Protein AF-A0A2D0MWV9-F1 (afdb_monomer_lite)

Structure (mmCIF, N/CA/C/O backbone):
data_AF-A0A2D0MWV9-F1
#
_entry.id   AF-A0A2D0MWV9-F1
#
loop_
_atom_site.group_PDB
_atom_site.id
_atom_site.type_symbol
_atom_site.label_atom_id
_atom_site.label_alt_id
_atom_site.label_comp_id
_atom_site.label_asym_id
_atom_site.label_entity_id
_atom_site.label_seq_id
_atom_site.pdbx_PDB_ins_code
_atom_site.Cartn_x
_atom_site.Cartn_y
_atom_site.Cartn_z
_atom_site.occupancy
_atom_site.B_iso_or_equiv
_atom_site.auth_seq_id
_atom_site.auth_comp_id
_atom_site.auth_asym_id
_atom_site.auth_atom_id
_atom_site.pdbx_PDB_model_num
ATOM 1 N N . MET A 1 1 ? 5.993 -7.288 -36.241 1.00 37.06 1 MET A N 1
ATOM 2 C CA . MET A 1 1 ? 6.565 -7.095 -34.893 1.00 37.06 1 MET A CA 1
ATOM 3 C C . MET A 1 1 ? 5.502 -7.525 -33.898 1.00 37.06 1 MET A C 1
ATOM 5 O O . MET A 1 1 ? 4.335 -7.250 -34.151 1.00 37.06 1 MET A O 1
ATOM 9 N N . ASN A 1 2 ? 5.894 -8.338 -32.916 1.00 38.31 2 ASN A N 1
ATOM 10 C CA . ASN A 1 2 ? 5.017 -9.142 -32.063 1.00 38.31 2 ASN A CA 1
ATOM 11 C C . ASN A 1 2 ? 4.374 -8.292 -30.962 1.00 38.31 2 ASN A C 1
ATOM 13 O O . ASN A 1 2 ? 5.059 -7.804 -30.075 1.00 38.31 2 ASN A O 1
ATOM 17 N N . THR A 1 3 ? 3.049 -8.213 -30.954 1.00 41.91 3 THR A N 1
ATOM 18 C CA . THR A 1 3 ? 2.212 -7.547 -29.939 1.00 41.91 3 THR A CA 1
ATOM 19 C C . THR A 1 3 ? 2.228 -8.229 -28.556 1.00 41.91 3 THR A C 1
ATOM 21 O O . THR A 1 3 ? 1.373 -7.951 -27.725 1.00 41.91 3 THR A O 1
ATOM 24 N N . GLN A 1 4 ? 3.155 -9.164 -28.322 1.00 42.44 4 GLN A N 1
ATOM 25 C CA . GLN A 1 4 ? 3.297 -9.944 -27.085 1.00 42.44 4 GLN A CA 1
ATOM 26 C C . GLN A 1 4 ? 4.538 -9.557 -26.257 1.00 42.44 4 GLN A C 1
ATOM 28 O O . GLN A 1 4 ? 4.664 -10.034 -25.136 1.00 42.44 4 GLN A O 1
ATOM 33 N N . GLU A 1 5 ? 5.439 -8.713 -26.778 1.00 39.56 5 GLU A N 1
ATOM 34 C CA . GLU A 1 5 ? 6.725 -8.379 -26.132 1.00 39.56 5 GLU A CA 1
ATOM 35 C C . GLU A 1 5 ? 6.712 -7.088 -25.284 1.00 39.56 5 GLU A C 1
ATOM 37 O O . GLU A 1 5 ? 7.697 -6.816 -24.612 1.00 39.56 5 GLU A O 1
ATOM 42 N N . GLU A 1 6 ? 5.607 -6.332 -25.236 1.00 43.91 6 GLU A N 1
ATOM 43 C CA . GLU A 1 6 ? 5.471 -5.100 -24.422 1.00 43.91 6 GLU A CA 1
ATOM 44 C C . GLU A 1 6 ? 4.429 -5.231 -23.293 1.00 43.91 6 GLU A C 1
ATOM 46 O O . GLU A 1 6 ? 3.834 -4.254 -22.853 1.00 43.91 6 GLU A O 1
ATOM 51 N N . LEU A 1 7 ? 4.187 -6.447 -22.795 1.00 46.16 7 LEU A N 1
ATOM 52 C CA . LEU A 1 7 ? 3.597 -6.622 -21.464 1.00 46.16 7 LEU A CA 1
ATOM 53 C C . LEU A 1 7 ? 4.722 -6.449 -20.441 1.00 46.16 7 LEU A C 1
ATOM 55 O O . LEU A 1 7 ? 5.217 -7.429 -19.885 1.00 46.16 7 LEU A O 1
ATOM 59 N N . TYR A 1 8 ? 5.170 -5.210 -20.248 1.00 56.94 8 TYR A N 1
ATOM 60 C CA . TYR A 1 8 ? 5.932 -4.871 -19.056 1.00 56.94 8 TYR A CA 1
ATOM 61 C C . TYR A 1 8 ? 5.038 -5.204 -17.844 1.00 56.94 8 TYR A C 1
ATOM 63 O O . TYR A 1 8 ? 3.831 -4.942 -17.815 1.00 56.94 8 TYR A O 1
ATOM 71 N N . ASP A 1 9 ? 5.585 -5.995 -16.922 1.00 71.00 9 ASP A N 1
ATOM 72 C CA . ASP A 1 9 ? 4.827 -6.586 -15.823 1.00 71.00 9 ASP A CA 1
ATOM 73 C C . ASP A 1 9 ? 4.611 -5.504 -14.760 1.00 71.00 9 ASP A C 1
ATOM 75 O O . ASP A 1 9 ? 5.439 -5.331 -13.883 1.00 71.00 9 ASP A O 1
ATOM 79 N N . ILE A 1 10 ? 3.508 -4.749 -14.822 1.00 81.00 10 ILE A N 1
ATOM 80 C CA . ILE A 1 10 ? 3.141 -3.742 -13.798 1.00 81.00 10 ILE A CA 1
ATOM 81 C C . ILE A 1 10 ? 2.758 -4.351 -12.442 1.00 81.00 10 ILE A C 1
ATOM 83 O O . ILE A 1 10 ? 2.032 -3.742 -11.654 1.00 81.00 10 ILE A O 1
ATOM 87 N N . LYS A 1 11 ? 3.165 -5.585 -12.173 1.00 86.69 11 LYS A N 1
ATOM 88 C CA . LYS A 1 11 ? 2.746 -6.350 -11.007 1.00 86.69 11 LYS A CA 1
ATOM 89 C C . LYS A 1 11 ? 3.205 -5.695 -9.713 1.00 86.69 11 LYS A C 1
ATOM 91 O O . LYS A 1 11 ? 2.437 -5.651 -8.759 1.00 86.69 11 LYS A O 1
ATOM 96 N N . GLU A 1 12 ? 4.411 -5.149 -9.683 1.00 87.12 12 GLU A N 1
ATOM 97 C CA . GLU A 1 12 ? 4.963 -4.411 -8.553 1.00 87.12 12 GLU A CA 1
ATOM 98 C C . GLU A 1 12 ? 4.106 -3.173 -8.259 1.00 87.12 12 GLU A C 1
ATOM 100 O O . GLU A 1 12 ? 3.705 -2.928 -7.117 1.00 87.12 12 GLU A O 1
ATOM 105 N N . THR A 1 13 ? 3.736 -2.442 -9.311 1.00 88.94 13 THR A N 1
ATOM 106 C CA . THR A 1 13 ? 2.805 -1.312 -9.235 1.00 88.94 13 THR A CA 1
ATOM 107 C C . THR A 1 13 ? 1.426 -1.754 -8.718 1.00 88.94 13 THR A C 1
ATOM 109 O O . THR A 1 13 ? 0.886 -1.139 -7.795 1.00 88.94 13 THR A O 1
ATOM 112 N N . GLU A 1 14 ? 0.863 -2.846 -9.244 1.00 90.56 14 GLU A N 1
ATOM 113 C CA . GLU A 1 14 ? -0.401 -3.428 -8.770 1.00 90.56 14 GLU A CA 1
ATOM 114 C C . GLU A 1 14 ? -0.316 -3.855 -7.289 1.00 90.56 14 GLU A C 1
ATOM 116 O O . GLU A 1 14 ? -1.242 -3.608 -6.517 1.00 90.56 14 GLU A O 1
ATOM 121 N N . ASP A 1 15 ? 0.798 -4.443 -6.848 1.00 92.44 15 ASP A N 1
ATOM 122 C CA . ASP A 1 15 ? 0.989 -4.886 -5.465 1.00 92.44 15 ASP A CA 1
ATOM 123 C C . ASP A 1 15 ? 1.031 -3.703 -4.481 1.00 92.44 15 ASP A C 1
ATOM 125 O O . ASP A 1 15 ? 0.483 -3.799 -3.374 1.00 92.44 15 ASP A O 1
ATOM 129 N N . VAL A 1 16 ? 1.607 -2.562 -4.876 1.00 92.75 16 VAL A N 1
ATOM 130 C CA . VAL A 1 16 ? 1.584 -1.338 -4.056 1.00 92.75 16 VAL A CA 1
ATOM 131 C C . VAL A 1 16 ? 0.196 -0.688 -4.046 1.00 92.75 16 VAL A C 1
ATOM 133 O O . VAL A 1 16 ? -0.252 -0.235 -2.987 1.00 92.75 16 VAL A O 1
ATOM 136 N N . PHE A 1 17 ? -0.534 -0.686 -5.166 1.00 92.62 17 PHE A N 1
ATOM 137 C CA . PHE A 1 17 ? -1.937 -0.247 -5.175 1.00 92.62 17 PHE A CA 1
ATOM 138 C C . PHE A 1 17 ? -2.819 -1.141 -4.295 1.00 92.62 17 PHE A C 1
ATOM 140 O O . PHE A 1 17 ? -3.594 -0.634 -3.480 1.00 92.62 17 PHE A O 1
ATOM 147 N N . ASP A 1 18 ? -2.662 -2.462 -4.385 1.00 94.38 18 ASP A N 1
ATOM 148 C CA . ASP A 1 18 ? -3.339 -3.431 -3.520 1.00 94.38 18 ASP A CA 1
ATOM 149 C C . ASP A 1 18 ? -3.034 -3.160 -2.035 1.00 94.38 18 ASP A C 1
ATOM 151 O O . ASP A 1 18 ? -3.929 -3.238 -1.181 1.00 94.38 18 ASP A O 1
ATOM 155 N N . LEU A 1 19 ? -1.784 -2.811 -1.707 1.00 95.75 19 LEU A N 1
ATOM 156 C CA . LEU A 1 19 ? -1.398 -2.433 -0.350 1.00 95.75 19 LEU A CA 1
ATOM 157 C C . LEU A 1 19 ? -2.127 -1.163 0.097 1.00 95.75 19 LEU A C 1
ATOM 159 O O . LEU A 1 19 ? -2.759 -1.168 1.154 1.00 95.75 19 LEU A O 1
ATOM 163 N N . ALA A 1 20 ? -2.101 -0.102 -0.710 1.00 95.44 20 ALA A N 1
ATOM 164 C CA . ALA A 1 20 ? -2.760 1.161 -0.387 1.00 95.44 20 ALA A CA 1
ATOM 165 C C . ALA A 1 20 ? -4.269 0.972 -0.151 1.00 95.44 20 ALA A C 1
ATOM 167 O O . ALA A 1 20 ? -4.821 1.467 0.839 1.00 95.44 20 ALA A O 1
ATOM 168 N N . VAL A 1 21 ? -4.933 0.214 -1.029 1.00 96.12 21 VAL A N 1
ATOM 169 C CA . VAL A 1 21 ? -6.368 -0.079 -0.927 1.00 96.12 21 VAL A CA 1
ATOM 170 C C . VAL A 1 21 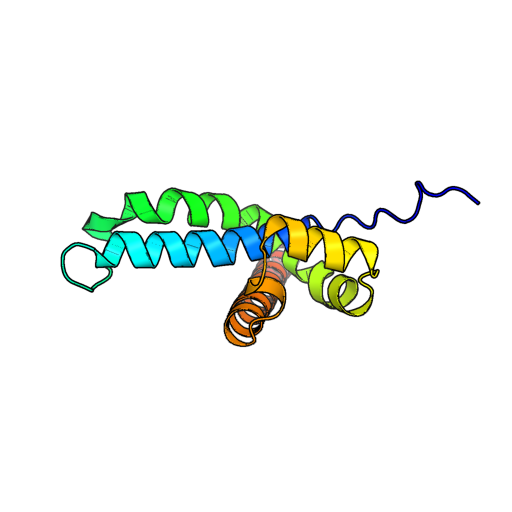? -6.671 -0.887 0.331 1.00 96.12 21 VAL A C 1
ATOM 172 O O . VAL A 1 21 ? -7.553 -0.507 1.101 1.00 96.12 21 VAL A O 1
ATOM 175 N N . SER A 1 22 ? -5.904 -1.947 0.596 1.00 96.25 22 SER A N 1
ATOM 176 C CA . SER A 1 22 ? -6.120 -2.794 1.775 1.00 96.25 22 SER A CA 1
ATOM 177 C C . SER A 1 22 ? -5.881 -2.056 3.098 1.00 96.25 22 SER A C 1
ATOM 179 O O . SER A 1 22 ? -6.615 -2.280 4.059 1.00 96.25 22 SER A O 1
ATOM 181 N N . ILE A 1 23 ? -4.921 -1.123 3.156 1.00 96.25 23 ILE A N 1
ATOM 182 C CA . ILE A 1 23 ? -4.716 -0.254 4.325 1.00 96.25 23 ILE A CA 1
ATOM 183 C C . ILE A 1 23 ? -5.927 0.663 4.526 1.00 96.25 23 ILE A C 1
ATOM 185 O O . ILE A 1 23 ? -6.415 0.799 5.650 1.00 96.25 23 ILE A O 1
ATOM 189 N N . LYS A 1 24 ? -6.446 1.280 3.455 1.00 95.69 24 LYS A N 1
ATOM 190 C CA . LYS A 1 24 ? -7.646 2.125 3.545 1.00 95.69 24 LYS A CA 1
ATOM 191 C C . LYS A 1 24 ? -8.845 1.323 4.042 1.00 95.69 24 LYS A C 1
ATOM 193 O O . LYS A 1 24 ? -9.572 1.811 4.904 1.00 95.69 24 LYS A O 1
ATOM 198 N N . 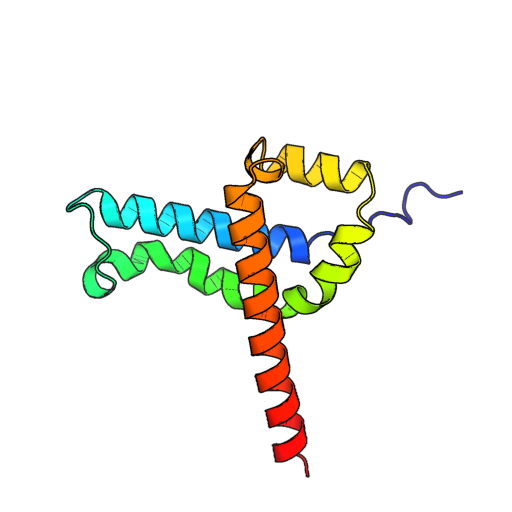GLU A 1 25 ? -9.071 0.128 3.500 1.00 95.62 25 GLU A N 1
ATOM 199 C CA . GLU A 1 25 ? -10.155 -0.765 3.929 1.00 95.62 25 GLU A CA 1
ATOM 200 C C . GLU A 1 25 ? -10.022 -1.121 5.410 1.00 95.62 25 GLU A C 1
ATOM 202 O O . GLU A 1 25 ? -10.977 -0.941 6.162 1.00 95.62 25 GLU A O 1
ATOM 207 N N . ALA A 1 26 ? -8.824 -1.518 5.849 1.00 95.19 26 ALA A N 1
ATOM 208 C CA . ALA A 1 26 ? -8.552 -1.839 7.245 1.00 95.19 26 ALA A CA 1
ATOM 209 C C . ALA A 1 26 ? -8.847 -0.655 8.177 1.00 95.19 26 ALA A C 1
ATOM 211 O O . ALA A 1 26 ? -9.496 -0.826 9.207 1.00 95.19 26 ALA A O 1
ATOM 212 N N . ILE A 1 27 ? -8.425 0.559 7.806 1.00 94.75 27 ILE A N 1
ATOM 213 C CA . ILE A 1 27 ? -8.693 1.776 8.586 1.00 94.75 27 ILE A CA 1
ATOM 214 C C . ILE A 1 27 ? -10.188 2.098 8.630 1.00 94.75 27 ILE A C 1
ATOM 216 O O . ILE A 1 27 ? -10.667 2.539 9.671 1.00 94.75 27 ILE A O 1
ATOM 220 N N . VAL A 1 28 ? -10.922 1.916 7.528 1.00 95.31 28 VAL A N 1
ATOM 221 C CA . VAL A 1 28 ? -12.375 2.144 7.506 1.00 95.31 28 VAL A CA 1
ATOM 22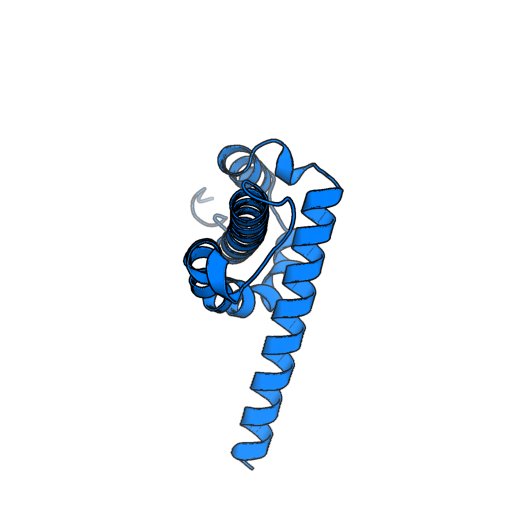2 C C . VAL A 1 28 ? -13.076 1.172 8.444 1.00 95.31 28 VAL A C 1
ATOM 224 O O . VAL A 1 28 ? -13.777 1.643 9.330 1.00 95.31 28 VAL A O 1
ATOM 227 N N . LEU A 1 29 ? -12.813 -0.131 8.306 1.00 94.06 29 LEU A N 1
ATOM 228 C CA . LEU A 1 29 ? -13.414 -1.177 9.141 1.00 94.06 29 LEU A CA 1
ATOM 229 C C . LEU A 1 29 ? -13.118 -0.961 10.627 1.00 94.06 29 LEU A C 1
ATOM 231 O O . LEU A 1 29 ? -14.003 -1.053 11.466 1.00 94.06 29 LEU A O 1
ATOM 235 N N . SER A 1 30 ? -11.877 -0.600 10.954 1.00 92.50 30 SER A N 1
ATOM 236 C CA . SER A 1 30 ? -11.463 -0.351 12.342 1.00 92.50 30 SER A CA 1
ATOM 237 C C . SER A 1 30 ? -12.191 0.843 12.968 1.00 92.50 30 SER A C 1
ATOM 239 O O . SER A 1 30 ? -12.422 0.874 14.168 1.00 92.50 30 SER A O 1
ATOM 241 N N . LYS A 1 31 ? -12.588 1.824 12.150 1.00 93.62 31 LYS A N 1
ATOM 242 C CA . LYS A 1 31 ? -13.272 3.037 12.608 1.00 93.62 31 LYS A CA 1
ATOM 243 C C . LYS A 1 31 ? -14.793 2.904 12.685 1.00 93.62 31 LYS A C 1
ATOM 245 O O . LYS A 1 31 ? -15.424 3.874 13.103 1.00 93.62 31 LYS A O 1
ATOM 250 N N . GLU A 1 32 ? -15.383 1.778 12.279 1.00 91.06 32 GLU A N 1
ATOM 251 C CA . GLU A 1 32 ? -16.846 1.620 12.227 1.00 91.06 32 GLU A CA 1
ATOM 252 C C . GLU A 1 32 ? -17.504 1.739 13.610 1.00 91.06 32 GLU A C 1
ATOM 254 O O . GLU A 1 32 ? -18.577 2.333 13.717 1.00 91.06 32 GLU A O 1
ATOM 259 N N . ASP A 1 33 ? -16.838 1.261 14.666 1.00 82.44 33 ASP A N 1
ATOM 260 C CA . ASP A 1 33 ? -17.421 1.199 16.010 1.00 82.44 33 ASP A CA 1
ATOM 261 C C . ASP A 1 33 ? -17.274 2.508 16.807 1.00 82.44 33 ASP A C 1
ATOM 263 O O . ASP A 1 33 ? -18.254 3.041 17.333 1.00 82.44 33 ASP A O 1
ATOM 267 N N . ASP A 1 34 ? -16.050 3.036 16.937 1.00 85.06 34 ASP A N 1
ATOM 268 C CA . ASP A 1 34 ? -15.744 4.179 17.816 1.00 85.06 34 ASP A CA 1
ATOM 269 C C . ASP A 1 34 ? -14.992 5.333 17.122 1.00 85.06 34 ASP A C 1
ATOM 271 O O . ASP A 1 34 ? -14.575 6.304 17.769 1.00 85.06 34 ASP A O 1
ATOM 275 N N . GLY A 1 35 ? -14.828 5.250 15.797 1.00 90.94 35 GLY A N 1
ATOM 276 C CA . GLY A 1 35 ? -14.125 6.240 14.982 1.00 90.94 35 GLY A CA 1
ATOM 277 C C . GLY A 1 35 ? -12.600 6.245 15.142 1.00 90.94 35 GLY A C 1
ATOM 278 O O . GLY A 1 35 ? -11.934 7.117 14.565 1.00 90.94 35 GLY A O 1
ATOM 279 N N . LYS A 1 36 ? -12.020 5.311 15.904 1.00 90.88 36 LYS A N 1
ATOM 280 C CA . LYS A 1 36 ? -10.575 5.204 16.146 1.00 90.88 36 LYS A CA 1
ATOM 281 C C . LYS A 1 36 ? -10.024 3.909 15.559 1.00 90.88 36 LYS A C 1
ATOM 283 O O . LYS A 1 36 ? -10.743 3.108 14.996 1.00 90.88 36 LYS A O 1
ATOM 288 N N . VAL A 1 37 ? -8.703 3.773 15.601 1.00 90.75 37 VAL A N 1
ATOM 289 C CA . VAL A 1 37 ? -8.022 2.517 15.279 1.00 90.75 37 VAL A CA 1
ATOM 290 C C . VAL A 1 37 ? -7.386 2.028 16.572 1.00 90.75 37 VAL A C 1
ATOM 292 O O . VAL A 1 37 ? -6.523 2.714 17.126 1.00 90.75 37 VAL A O 1
ATOM 295 N N . ASP A 1 38 ? -7.809 0.866 17.052 1.00 91.62 38 ASP A N 1
ATOM 296 C CA . ASP A 1 38 ? -7.238 0.156 18.192 1.00 91.62 38 ASP A CA 1
ATOM 297 C C . ASP A 1 38 ? -6.707 -1.196 17.716 1.00 91.62 38 ASP A C 1
ATOM 299 O O . ASP A 1 38 ? -7.418 -2.197 17.672 1.00 91.62 38 ASP A O 1
ATOM 303 N N . LEU A 1 39 ? -5.407 -1.255 17.412 1.00 88.00 39 LEU A N 1
ATOM 304 C CA . LEU A 1 39 ? -4.765 -2.472 16.906 1.00 88.00 39 LEU A CA 1
ATOM 305 C C . LEU A 1 39 ? -4.910 -3.687 17.836 1.00 88.00 39 LEU A C 1
ATOM 307 O O . LEU A 1 39 ? -4.718 -4.805 17.372 1.00 88.00 39 LEU A O 1
ATOM 311 N N . LYS A 1 40 ? -5.242 -3.521 19.125 1.00 89.06 40 LYS A N 1
ATOM 312 C CA . LYS A 1 40 ? -5.507 -4.675 20.001 1.00 89.06 40 LYS A CA 1
ATOM 313 C C . LYS A 1 40 ? -6.833 -5.359 19.681 1.00 89.06 40 LYS A C 1
ATOM 315 O O . LYS A 1 40 ? -6.958 -6.555 19.923 1.00 89.06 40 LYS A O 1
ATOM 320 N N . LYS A 1 41 ? -7.810 -4.607 19.179 1.00 89.69 41 LYS A N 1
ATOM 321 C CA . LYS A 1 41 ? -9.144 -5.098 18.814 1.00 89.69 41 LYS A CA 1
ATOM 322 C C . LYS A 1 41 ? -9.248 -5.342 17.313 1.00 89.69 41 LYS A C 1
ATOM 324 O O . LYS A 1 41 ? -9.755 -6.374 16.889 1.00 89.69 41 LYS A O 1
ATOM 329 N N . ASP A 1 42 ? -8.666 -4.440 16.534 1.00 90.88 42 ASP A N 1
ATOM 330 C CA . ASP A 1 42 ? -8.857 -4.357 15.090 1.00 90.88 42 ASP A CA 1
ATOM 331 C C . ASP A 1 42 ? -7.796 -5.120 14.299 1.00 90.88 42 ASP A C 1
ATOM 333 O O . ASP A 1 42 ? -7.778 -5.061 13.072 1.00 90.88 42 ASP A O 1
ATOM 337 N N . PHE A 1 43 ? -6.892 -5.840 14.973 1.00 90.81 43 PHE A N 1
ATOM 338 C CA . PHE A 1 43 ? -5.784 -6.556 14.333 1.00 90.81 43 PHE A CA 1
ATOM 339 C C . PHE A 1 43 ? -6.231 -7.400 13.130 1.00 90.81 43 PHE A C 1
ATOM 341 O O . PHE A 1 43 ? -5.545 -7.445 12.110 1.00 90.81 43 PHE A O 1
ATOM 348 N N . VAL A 1 44 ? -7.406 -8.031 13.228 1.00 93.25 44 VAL A N 1
ATOM 349 C CA . VAL A 1 44 ? -7.979 -8.867 12.162 1.00 93.25 44 VAL A CA 1
ATOM 350 C C . VAL A 1 44 ? -8.192 -8.073 10.867 1.00 93.25 44 VAL A C 1
ATOM 352 O O . VAL A 1 44 ? -7.910 -8.593 9.788 1.00 93.25 44 VAL A O 1
ATOM 355 N N . ASN A 1 45 ? -8.583 -6.800 10.958 1.00 94.19 45 ASN A N 1
ATOM 356 C CA . ASN A 1 45 ? -8.781 -5.924 9.799 1.00 94.19 45 ASN A CA 1
ATOM 357 C C . ASN A 1 45 ? -7.462 -5.641 9.063 1.00 94.19 45 ASN A C 1
ATOM 359 O O . ASN A 1 45 ? -7.458 -5.407 7.857 1.00 94.19 45 ASN A O 1
ATOM 363 N N . PHE A 1 46 ? -6.329 -5.713 9.769 1.00 94.69 46 PHE A N 1
ATOM 364 C CA . PHE A 1 46 ? -4.995 -5.484 9.213 1.00 94.69 46 PHE A CA 1
ATOM 365 C C . PHE A 1 46 ? -4.309 -6.759 8.704 1.00 94.69 46 PHE A C 1
ATOM 367 O O . PHE A 1 46 ? -3.196 -6.682 8.186 1.00 94.69 46 PHE A O 1
ATOM 374 N N . PHE A 1 47 ? -4.951 -7.929 8.771 1.00 94.50 47 PHE A N 1
ATOM 375 C CA . PHE A 1 47 ? -4.330 -9.167 8.297 1.00 94.50 47 PHE A CA 1
ATOM 376 C C . PHE A 1 47 ? -3.977 -9.101 6.802 1.00 94.50 47 PHE A C 1
ATOM 378 O O . PHE A 1 47 ? -2.851 -9.405 6.412 1.00 94.50 47 PHE A O 1
ATOM 385 N N . ARG A 1 48 ? -4.907 -8.625 5.964 1.00 93.19 48 ARG A N 1
ATOM 386 C CA . ARG A 1 48 ? -4.685 -8.471 4.519 1.00 93.19 48 ARG A CA 1
ATOM 387 C C . ARG A 1 48 ? -3.495 -7.551 4.200 1.00 93.19 48 ARG A C 1
ATOM 389 O O . ARG A 1 48 ? -2.577 -8.045 3.545 1.00 93.19 48 ARG A O 1
ATOM 396 N N . PRO A 1 49 ? -3.432 -6.283 4.656 1.00 94.44 49 PRO A N 1
ATOM 397 C CA . PRO A 1 49 ? -2.283 -5.431 4.353 1.00 94.44 49 PRO A CA 1
ATOM 398 C C . PRO A 1 49 ? -0.966 -6.034 4.854 1.00 94.44 49 PRO A C 1
ATOM 400 O O . PRO A 1 49 ? 0.015 -6.016 4.116 1.00 94.44 49 PRO A O 1
ATOM 403 N N . LEU A 1 50 ? -0.944 -6.673 6.031 1.00 93.62 50 LEU A N 1
ATOM 404 C CA . LEU A 1 50 ? 0.262 -7.340 6.542 1.00 93.62 50 LEU A CA 1
ATOM 405 C C . LEU A 1 50 ? 0.786 -8.439 5.606 1.00 93.62 50 LEU A C 1
ATOM 407 O O . LEU A 1 50 ? 1.996 -8.575 5.444 1.00 93.62 50 LEU A O 1
ATOM 411 N N . THR A 1 51 ? -0.102 -9.195 4.957 1.00 93.69 51 THR A N 1
ATOM 412 C CA . THR A 1 51 ? 0.303 -10.229 3.984 1.00 93.69 51 THR A CA 1
ATOM 413 C C . THR A 1 51 ? 0.773 -9.666 2.642 1.00 93.69 51 THR A C 1
ATOM 415 O O . THR A 1 51 ? 1.489 -10.348 1.914 1.00 93.69 51 THR A O 1
ATOM 418 N N . ILE A 1 52 ? 0.393 -8.430 2.310 1.00 93.75 52 ILE A N 1
ATOM 419 C CA . ILE A 1 52 ? 0.731 -7.780 1.038 1.00 93.75 52 ILE A CA 1
ATOM 420 C C . ILE A 1 52 ? 2.062 -7.026 1.131 1.00 93.75 52 ILE A C 1
ATOM 422 O O . ILE A 1 52 ? 2.770 -6.937 0.132 1.00 93.75 52 ILE A O 1
ATOM 426 N N . ILE A 1 53 ? 2.430 -6.525 2.316 1.00 92.88 53 ILE A N 1
ATOM 427 C CA . ILE A 1 53 ? 3.669 -5.756 2.530 1.00 92.88 53 ILE A CA 1
ATOM 428 C C . ILE A 1 53 ? 4.911 -6.421 1.910 1.00 92.88 53 ILE A C 1
ATOM 430 O O . ILE A 1 53 ? 5.616 -5.720 1.188 1.00 92.88 53 ILE A O 1
ATOM 434 N N . PRO A 1 54 ? 5.194 -7.727 2.116 1.00 90.31 54 PRO A N 1
ATOM 435 C CA . PRO A 1 54 ? 6.427 -8.325 1.605 1.00 90.31 54 PRO A CA 1
ATOM 436 C C . PRO A 1 54 ? 6.571 -8.205 0.084 1.00 90.31 54 PRO A C 1
ATOM 438 O O . PRO A 1 54 ? 7.598 -7.732 -0.390 1.00 90.31 54 PRO A O 1
ATOM 441 N N . ARG A 1 55 ? 5.520 -8.558 -0.670 1.00 88.88 55 ARG A N 1
ATOM 442 C CA . ARG A 1 55 ? 5.522 -8.480 -2.142 1.00 88.88 55 ARG A CA 1
ATOM 443 C C . ARG A 1 55 ? 5.564 -7.035 -2.647 1.00 88.88 55 ARG A C 1
ATOM 445 O O . ARG A 1 55 ? 6.324 -6.728 -3.557 1.00 88.88 55 ARG A O 1
ATOM 452 N N . ALA A 1 56 ? 4.822 -6.133 -2.000 1.00 89.69 56 ALA A N 1
ATOM 453 C CA . ALA A 1 56 ? 4.791 -4.723 -2.376 1.00 89.69 56 ALA A CA 1
ATOM 454 C C . ALA A 1 56 ? 6.157 -4.046 -2.168 1.00 89.69 56 ALA A C 1
ATOM 456 O O . ALA A 1 56 ? 6.574 -3.234 -2.987 1.00 89.69 56 ALA A O 1
ATOM 457 N N . PHE A 1 57 ? 6.869 -4.379 -1.087 1.00 89.62 57 PHE A N 1
ATOM 458 C CA . PHE A 1 57 ? 8.162 -3.764 -0.775 1.00 89.62 57 PHE A CA 1
ATOM 459 C C . PHE A 1 57 ? 9.327 -4.394 -1.541 1.00 89.62 57 PHE A C 1
ATOM 461 O O . PHE A 1 57 ? 10.266 -3.683 -1.881 1.00 89.62 57 PHE A O 1
ATOM 468 N N . GLU A 1 58 ? 9.266 -5.687 -1.868 1.00 84.75 58 GLU A N 1
ATOM 469 C CA . GLU A 1 58 ? 10.256 -6.332 -2.744 1.00 84.75 58 GLU A CA 1
ATOM 470 C C . GLU A 1 58 ? 10.277 -5.694 -4.145 1.00 84.75 58 GLU A C 1
ATOM 472 O O . GLU A 1 58 ? 11.347 -5.470 -4.715 1.00 84.75 58 GLU A O 1
ATOM 477 N N . GLY A 1 59 ? 9.097 -5.344 -4.663 1.00 80.38 59 GLY A N 1
ATOM 478 C CA . GLY A 1 59 ? 8.926 -4.685 -5.956 1.00 80.38 59 GLY A CA 1
ATOM 479 C C . GLY A 1 59 ? 9.159 -3.174 -5.964 1.00 80.38 59 GLY A C 1
ATOM 480 O O . GLY A 1 59 ? 9.480 -2.606 -7.007 1.00 80.38 59 GLY A O 1
ATOM 481 N N . ALA A 1 60 ? 9.036 -2.513 -4.808 1.00 84.62 60 ALA A N 1
ATOM 482 C CA . ALA A 1 60 ? 8.956 -1.053 -4.708 1.00 84.62 60 ALA A CA 1
ATOM 483 C C . ALA A 1 60 ? 10.113 -0.307 -5.391 1.00 84.62 60 ALA A C 1
ATOM 485 O O . ALA A 1 60 ? 9.889 0.706 -6.044 1.00 84.62 60 ALA A O 1
ATOM 486 N N . ARG A 1 61 ? 11.338 -0.830 -5.308 1.00 80.56 61 ARG A N 1
ATOM 487 C CA . ARG A 1 61 ? 12.535 -0.215 -5.908 1.00 80.56 61 ARG A CA 1
ATOM 488 C C . ARG A 1 61 ? 12.520 -0.130 -7.442 1.00 80.56 61 ARG A C 1
ATOM 490 O O . ARG A 1 61 ? 13.261 0.661 -8.025 1.00 80.56 61 ARG A O 1
ATOM 497 N N . ASN A 1 62 ? 11.723 -0.966 -8.110 1.00 80.06 62 ASN A N 1
ATOM 498 C CA . ASN A 1 62 ? 11.631 -0.989 -9.573 1.00 80.06 62 ASN A CA 1
ATOM 499 C C . ASN A 1 62 ? 10.577 0.007 -10.087 1.00 80.06 62 ASN A C 1
ATOM 501 O O . ASN A 1 62 ? 10.728 0.574 -11.171 1.00 80.06 62 ASN A O 1
ATOM 505 N N . ILE A 1 63 ? 9.582 0.317 -9.252 1.00 81.31 63 ILE A N 1
ATOM 506 C CA . ILE A 1 63 ? 8.414 1.131 -9.601 1.00 81.31 63 ILE A CA 1
ATOM 507 C C . ILE A 1 63 ? 8.765 2.556 -10.053 1.00 81.31 63 ILE A C 1
ATOM 509 O O . ILE A 1 63 ? 8.174 2.999 -11.028 1.00 81.31 63 ILE A O 1
ATOM 513 N N . PRO A 1 64 ? 9.701 3.316 -9.446 1.00 73.56 64 PRO A N 1
ATOM 514 C CA . PRO A 1 64 ? 10.013 4.664 -9.931 1.00 73.56 64 PRO A CA 1
ATOM 515 C C . PRO A 1 64 ? 10.477 4.706 -11.392 1.00 73.56 64 PRO A C 1
ATOM 517 O O . PRO A 1 64 ? 10.248 5.706 -12.066 1.00 73.56 64 PRO A O 1
ATOM 520 N N . LYS A 1 65 ? 11.123 3.633 -11.870 1.00 69.00 65 LYS A N 1
ATOM 521 C CA . LYS A 1 65 ? 11.523 3.487 -13.275 1.00 69.00 65 LYS A CA 1
ATOM 522 C C . LYS A 1 65 ? 10.355 3.011 -14.135 1.00 69.00 65 LYS A C 1
ATOM 524 O O . LYS A 1 65 ? 10.150 3.546 -15.212 1.00 69.00 65 LYS A O 1
ATOM 529 N N . GLU A 1 66 ? 9.566 2.057 -13.644 1.00 67.81 66 GLU A N 1
ATOM 530 C CA . GLU A 1 66 ? 8.366 1.577 -14.345 1.00 67.81 66 GLU A CA 1
ATOM 531 C C . GLU A 1 66 ? 7.334 2.694 -14.535 1.00 67.81 66 GLU A C 1
ATOM 533 O O . GLU A 1 66 ? 6.763 2.827 -15.606 1.00 67.81 66 GLU A O 1
ATOM 538 N N . TRP A 1 67 ? 7.129 3.541 -13.524 1.00 70.94 67 TRP A N 1
ATOM 539 C CA . TRP A 1 67 ? 6.085 4.564 -13.504 1.00 70.94 67 TRP A CA 1
ATOM 540 C C . TRP A 1 67 ? 6.287 5.660 -14.558 1.00 70.94 67 TRP A C 1
ATOM 542 O O . TRP A 1 67 ? 5.309 6.174 -15.099 1.00 70.94 67 TRP A O 1
ATOM 552 N N . SER A 1 68 ? 7.537 6.034 -14.860 1.00 69.38 68 SER A N 1
ATOM 553 C CA . SER A 1 68 ? 7.835 6.982 -15.946 1.00 69.38 68 SER A CA 1
ATOM 554 C C . SER A 1 68 ? 7.696 6.364 -17.333 1.00 69.38 68 SER A C 1
ATOM 556 O O . SER A 1 68 ? 7.506 7.099 -18.302 1.00 69.38 68 SER A O 1
ATOM 558 N N . ASP A 1 69 ? 7.787 5.037 -17.405 1.00 74.12 69 ASP A N 1
ATOM 559 C CA . ASP A 1 69 ? 7.878 4.271 -18.643 1.00 74.12 69 ASP A CA 1
ATOM 560 C C . ASP A 1 69 ? 6.576 3.508 -18.947 1.00 74.12 69 ASP A C 1
ATOM 562 O O . ASP A 1 69 ? 6.520 2.768 -19.929 1.00 74.12 69 ASP A O 1
ATOM 566 N N . LEU A 1 70 ? 5.516 3.711 -18.147 1.00 76.12 70 LEU A N 1
ATOM 567 C CA . LEU A 1 70 ? 4.220 3.070 -18.360 1.00 76.12 70 LEU A CA 1
ATOM 568 C C . LEU A 1 70 ? 3.658 3.422 -19.740 1.00 76.12 70 LEU A C 1
ATOM 570 O O . LEU A 1 70 ? 3.405 4.585 -20.071 1.00 76.12 70 LEU A O 1
ATOM 574 N N . SER A 1 71 ? 3.381 2.387 -20.519 1.00 79.56 71 SER A N 1
ATOM 575 C CA . SER A 1 71 ? 2.628 2.474 -21.760 1.00 79.56 71 SER A CA 1
ATOM 576 C C . SER A 1 71 ? 1.168 2.863 -21.502 1.00 79.56 71 SER A C 1
ATOM 578 O O . SER A 1 71 ? 0.596 2.633 -20.432 1.00 79.56 71 SER A O 1
ATOM 580 N N . GLU A 1 72 ? 0.501 3.401 -22.527 1.00 81.44 72 GLU A N 1
ATOM 581 C CA . GLU A 1 72 ? -0.934 3.710 -22.451 1.00 81.44 72 GLU A CA 1
ATOM 582 C C . GLU A 1 72 ? -1.779 2.475 -22.090 1.00 81.44 72 GLU A C 1
ATOM 584 O O . GLU A 1 72 ? -2.771 2.593 -21.370 1.00 81.44 72 GLU A O 1
ATOM 589 N N . ALA A 1 73 ? -1.376 1.283 -22.546 1.00 82.75 73 ALA A N 1
ATOM 590 C CA . ALA A 1 73 ? -2.061 0.028 -22.247 1.00 82.75 73 ALA A CA 1
ATOM 591 C C . ALA A 1 73 ? -1.976 -0.347 -20.757 1.00 82.75 73 ALA A C 1
ATOM 593 O O . ALA A 1 73 ? -2.948 -0.838 -20.181 1.00 82.75 73 ALA A O 1
ATOM 594 N N . GLU A 1 74 ? -0.840 -0.087 -20.115 1.00 81.06 74 GLU A N 1
ATOM 595 C CA . GLU A 1 74 ? -0.637 -0.343 -18.689 1.00 81.06 74 GLU A CA 1
ATOM 596 C C . GLU A 1 74 ? -1.414 0.641 -17.817 1.00 81.06 74 GLU A C 1
ATOM 598 O O . GLU A 1 74 ? -2.061 0.238 -16.848 1.00 81.06 74 GLU A O 1
ATOM 603 N N . ILE A 1 75 ? -1.441 1.917 -18.207 1.00 83.56 75 ILE A N 1
ATOM 604 C CA . ILE A 1 75 ? -2.269 2.933 -17.547 1.00 83.56 75 ILE A CA 1
ATOM 605 C C . ILE A 1 75 ? -3.752 2.553 -17.647 1.00 83.56 75 ILE A C 1
ATOM 607 O O . ILE A 1 75 ? -4.484 2.642 -16.659 1.00 83.56 75 ILE A O 1
ATOM 611 N N . LEU A 1 76 ? -4.204 2.089 -18.818 1.00 85.88 76 LEU A N 1
ATOM 612 C CA . LEU A 1 76 ? -5.567 1.583 -19.000 1.00 85.88 76 LEU A CA 1
ATOM 613 C C . LEU A 1 76 ? -5.848 0.374 -18.103 1.00 85.88 76 LEU A C 1
ATOM 615 O O . LEU A 1 76 ? -6.886 0.344 -17.453 1.00 85.88 76 LEU A O 1
ATOM 619 N N . ARG A 1 77 ? -4.916 -0.575 -17.985 1.00 86.50 77 ARG A N 1
ATOM 620 C CA . ARG A 1 77 ? -5.069 -1.738 -17.098 1.00 86.50 77 ARG A CA 1
ATOM 621 C C . ARG A 1 77 ? -5.177 -1.341 -15.622 1.00 86.50 77 ARG A C 1
ATOM 623 O O . ARG A 1 77 ? -6.005 -1.900 -14.901 1.00 86.50 77 ARG A O 1
ATOM 630 N N . LEU A 1 78 ? -4.382 -0.370 -15.169 1.00 88.31 78 LEU A N 1
ATOM 631 C CA . LEU A 1 78 ? -4.504 0.176 -13.815 1.00 88.31 78 LEU A CA 1
ATOM 632 C C . LEU A 1 78 ? -5.876 0.821 -13.608 1.00 88.31 78 LEU A C 1
ATOM 634 O O . LEU A 1 78 ? -6.526 0.557 -12.596 1.00 88.31 78 LEU A O 1
ATOM 638 N N . ARG A 1 79 ? -6.347 1.620 -14.572 1.00 90.19 79 ARG A N 1
ATOM 639 C CA . ARG A 1 79 ? -7.676 2.248 -14.519 1.00 90.19 79 ARG A CA 1
ATOM 640 C C . ARG A 1 79 ? -8.807 1.225 -14.530 1.00 90.19 79 ARG A C 1
ATOM 642 O O . ARG A 1 79 ? -9.747 1.375 -13.759 1.00 90.19 79 ARG A O 1
ATOM 649 N N . ASP A 1 80 ? -8.705 0.164 -15.321 1.00 90.44 80 ASP A N 1
ATOM 650 C CA . ASP A 1 80 ? -9.708 -0.904 -15.356 1.00 90.44 80 ASP A CA 1
ATOM 651 C C . ASP A 1 80 ? -9.810 -1.632 -14.009 1.00 90.44 80 ASP A C 1
ATOM 653 O O . ASP A 1 80 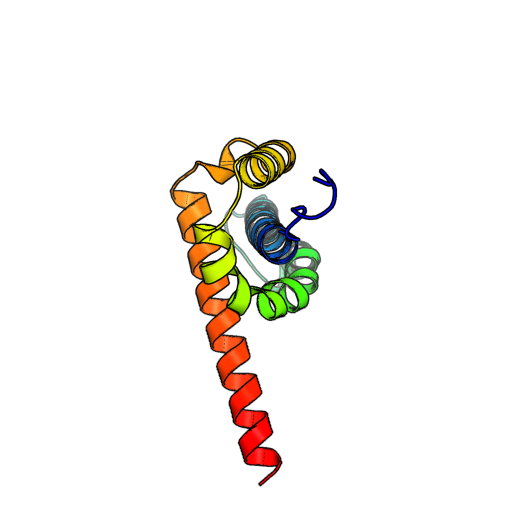? -10.902 -2.012 -13.583 1.00 90.44 80 ASP A O 1
ATOM 657 N N . ARG A 1 81 ? -8.682 -1.816 -13.312 1.00 91.00 81 ARG A N 1
ATOM 658 C CA . ARG A 1 81 ? -8.635 -2.544 -12.038 1.00 91.00 81 ARG A CA 1
ATOM 659 C C . ARG A 1 81 ? -8.978 -1.681 -10.826 1.00 91.00 81 ARG A C 1
ATOM 661 O O . ARG A 1 81 ? -9.689 -2.138 -9.933 1.00 91.00 81 ARG A O 1
ATOM 668 N N . TYR A 1 82 ? -8.443 -0.468 -10.766 1.00 92.31 82 TYR A N 1
ATOM 669 C CA . TYR A 1 82 ? -8.511 0.395 -9.584 1.00 92.31 82 TYR A CA 1
ATOM 670 C C . TYR A 1 82 ? -9.471 1.581 -9.762 1.00 92.31 82 TYR A C 1
ATOM 672 O O . TYR A 1 82 ? -9.838 2.239 -8.787 1.00 92.31 82 TYR A O 1
ATOM 680 N N . GLY A 1 83 ? -9.941 1.825 -10.985 1.00 91.50 83 GLY A N 1
ATOM 681 C CA . GLY A 1 83 ? -10.879 2.891 -11.304 1.00 91.50 83 GLY A CA 1
ATOM 682 C C . GLY A 1 83 ? -10.260 4.277 -11.162 1.00 91.50 83 GLY A C 1
ATOM 683 O O . GLY A 1 83 ? -9.070 4.493 -11.390 1.00 91.50 83 GLY A O 1
ATOM 684 N N . GLU A 1 84 ? -11.089 5.227 -10.737 1.00 90.88 84 GLU A N 1
ATOM 685 C CA . GLU A 1 84 ? -10.734 6.647 -10.628 1.00 90.88 84 GLU A CA 1
ATOM 686 C C . GLU A 1 84 ? -9.621 6.929 -9.604 1.00 90.88 84 GLU A C 1
ATOM 688 O O . GLU A 1 84 ? -9.027 8.004 -9.626 1.00 90.88 84 GLU A O 1
ATOM 693 N N . ILE A 1 85 ? -9.291 5.977 -8.718 1.00 91.94 85 ILE A N 1
ATOM 694 C CA . ILE A 1 85 ? -8.242 6.185 -7.709 1.00 91.94 85 ILE A CA 1
ATOM 695 C C . ILE A 1 85 ? -6.847 6.309 -8.333 1.00 91.94 85 ILE A C 1
ATOM 697 O O . ILE A 1 85 ? -5.955 6.870 -7.705 1.00 91.94 85 ILE A O 1
ATOM 701 N N . VAL A 1 86 ? -6.648 5.804 -9.555 1.00 88.38 86 VAL A N 1
ATOM 702 C CA . VAL A 1 86 ? -5.375 5.931 -10.286 1.00 88.38 86 VAL A CA 1
ATOM 703 C C . VAL A 1 86 ? -5.057 7.399 -10.591 1.00 88.38 86 VAL A C 1
ATOM 705 O O . VAL A 1 86 ? -3.896 7.812 -10.552 1.00 88.38 86 VAL A O 1
ATOM 708 N N . ASP A 1 87 ? -6.094 8.200 -10.837 1.00 88.44 87 ASP A N 1
ATOM 709 C CA . ASP A 1 87 ? -5.987 9.613 -11.204 1.00 88.44 87 ASP A CA 1
ATOM 710 C C . ASP A 1 87 ? -6.237 10.567 -10.009 1.00 88.44 87 ASP A C 1
ATOM 712 O O . ASP A 1 87 ? -6.144 11.785 -10.155 1.00 88.44 87 ASP A O 1
ATOM 716 N N . ASP A 1 88 ? -6.535 10.049 -8.809 1.00 91.88 88 ASP A N 1
ATOM 717 C CA . ASP A 1 88 ? -6.752 10.861 -7.602 1.00 91.88 88 ASP A CA 1
ATOM 718 C C . ASP A 1 88 ? -5.413 11.216 -6.932 1.00 91.88 88 ASP A C 1
ATOM 720 O O . ASP A 1 88 ? -4.678 10.352 -6.451 1.00 91.88 88 ASP A O 1
ATOM 724 N N . GLU A 1 89 ? -5.117 12.515 -6.824 1.00 92.81 89 GLU A N 1
ATOM 725 C CA . GLU A 1 89 ? -3.868 13.030 -6.241 1.00 92.81 89 GLU A CA 1
ATOM 726 C C . GLU A 1 89 ? -3.577 12.506 -4.821 1.00 92.81 89 GLU A C 1
ATOM 728 O O . GLU A 1 89 ? -2.418 12.367 -4.416 1.00 92.81 89 GLU A O 1
ATOM 733 N N . ARG A 1 90 ? -4.613 12.219 -4.022 1.00 93.88 90 ARG A N 1
ATOM 734 C CA . ARG A 1 90 ? -4.452 11.690 -2.657 1.00 93.88 90 ARG A CA 1
ATOM 735 C C . ARG A 1 90 ? -3.989 10.241 -2.695 1.00 93.88 90 ARG A C 1
ATOM 737 O O . ARG A 1 90 ? -3.149 9.855 -1.882 1.00 93.88 90 ARG A O 1
ATOM 744 N N . TRP A 1 91 ? -4.519 9.463 -3.634 1.00 93.50 91 TRP A N 1
ATOM 745 C CA . TRP A 1 91 ? -4.109 8.082 -3.864 1.00 93.50 91 TRP A CA 1
ATOM 746 C C . TRP A 1 91 ? -2.716 8.007 -4.474 1.00 93.50 91 TRP A C 1
ATOM 748 O O . TRP A 1 91 ? -1.902 7.235 -3.980 1.00 93.50 91 TRP A O 1
ATOM 758 N N . GLN A 1 92 ? -2.391 8.876 -5.432 1.00 90.31 92 GLN A N 1
ATOM 759 C CA . GLN A 1 92 ? -1.031 8.993 -5.965 1.00 90.31 92 GLN A CA 1
ATOM 760 C C . GLN A 1 92 ? -0.020 9.333 -4.864 1.00 90.31 92 GLN A C 1
ATOM 762 O O . GLN A 1 92 ? 1.044 8.724 -4.784 1.00 90.31 92 GLN A O 1
ATOM 767 N N . ARG A 1 93 ? -0.367 10.241 -3.941 1.00 92.50 93 ARG A N 1
ATOM 768 C CA . ARG A 1 93 ? 0.482 10.545 -2.779 1.00 92.50 93 ARG A CA 1
ATOM 769 C C . ARG A 1 93 ? 0.674 9.337 -1.861 1.00 92.50 93 ARG A C 1
ATOM 771 O O . ARG A 1 93 ? 1.788 9.108 -1.398 1.00 92.50 93 ARG A O 1
ATOM 778 N N . ALA A 1 94 ? -0.394 8.594 -1.570 1.00 93.19 94 ALA A N 1
ATOM 779 C CA . AL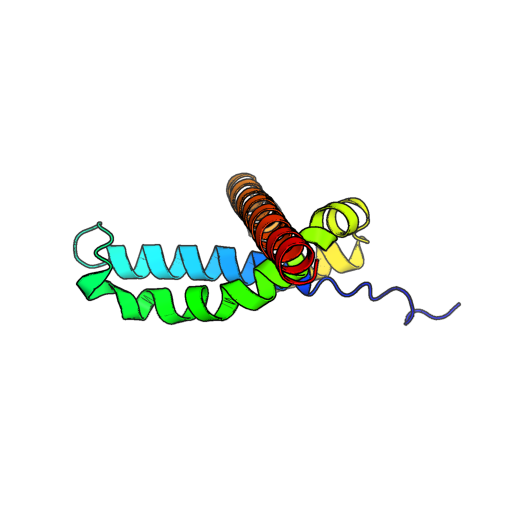A A 1 94 ? -0.312 7.393 -0.741 1.00 93.19 94 ALA A CA 1
ATOM 780 C C . ALA A 1 94 ? 0.545 6.309 -1.411 1.00 93.19 94 ALA A C 1
ATOM 782 O O . ALA A 1 94 ? 1.420 5.739 -0.764 1.00 93.19 94 ALA A O 1
ATOM 783 N N . PHE A 1 95 ? 0.336 6.089 -2.709 1.00 91.62 95 PHE A N 1
ATOM 784 C CA . PHE A 1 95 ? 1.113 5.174 -3.535 1.00 91.62 95 PHE A CA 1
ATOM 785 C C . PHE A 1 95 ? 2.604 5.529 -3.505 1.00 91.62 95 PHE A C 1
ATOM 787 O O . PHE A 1 95 ? 3.408 4.725 -3.044 1.00 91.62 95 PHE A O 1
ATOM 794 N N . VAL A 1 96 ? 2.971 6.760 -3.879 1.00 90.44 96 VAL A N 1
ATOM 795 C CA . VAL A 1 96 ? 4.371 7.223 -3.875 1.00 90.44 96 VAL A CA 1
ATOM 796 C C . VAL A 1 96 ? 4.994 7.110 -2.481 1.00 90.44 96 VAL A C 1
ATOM 798 O O . VAL A 1 96 ? 6.139 6.688 -2.351 1.00 90.44 96 VAL A O 1
ATOM 801 N N . GLY A 1 97 ? 4.241 7.430 -1.424 1.00 92.81 97 GLY A N 1
ATOM 802 C CA . GLY A 1 97 ? 4.713 7.267 -0.048 1.00 92.81 97 GLY A CA 1
ATOM 803 C C . GLY A 1 97 ? 5.058 5.816 0.303 1.00 92.81 97 GLY A C 1
ATOM 804 O O . GLY A 1 97 ? 6.074 5.573 0.952 1.00 92.81 97 GLY A O 1
ATOM 805 N N . LEU A 1 98 ? 4.248 4.854 -0.147 1.00 93.81 98 LEU A N 1
ATOM 806 C CA . LEU A 1 98 ? 4.504 3.426 0.055 1.00 93.81 98 LEU A CA 1
ATOM 807 C C . LEU A 1 98 ? 5.678 2.922 -0.786 1.00 93.81 98 LEU A C 1
ATOM 809 O O . LEU A 1 98 ? 6.471 2.138 -0.273 1.00 93.81 98 LEU A O 1
ATOM 813 N N . VAL A 1 99 ? 5.822 3.396 -2.027 1.00 92.62 99 VAL A N 1
ATOM 814 C CA . VAL A 1 99 ? 6.979 3.083 -2.882 1.00 92.62 99 VAL A CA 1
ATOM 815 C C . VAL A 1 99 ? 8.279 3.527 -2.211 1.00 92.62 99 VAL A C 1
ATOM 817 O O . VAL A 1 99 ? 9.188 2.721 -2.047 1.00 92.62 99 VAL A O 1
ATOM 820 N N . ILE A 1 100 ? 8.344 4.780 -1.744 1.00 91.31 100 ILE A N 1
ATOM 821 C CA . ILE A 1 100 ? 9.528 5.324 -1.059 1.00 91.31 100 ILE A CA 1
ATOM 822 C C . ILE A 1 100 ? 9.833 4.537 0.221 1.00 91.31 100 ILE A C 1
ATOM 824 O O . ILE A 1 100 ? 10.985 4.205 0.488 1.00 91.31 100 ILE A O 1
ATOM 828 N N . ALA A 1 101 ? 8.807 4.235 1.022 1.00 91.62 101 ALA A N 1
ATOM 829 C CA . ALA A 1 101 ? 8.989 3.464 2.247 1.00 91.62 101 ALA A CA 1
ATOM 830 C C . ALA A 1 101 ? 9.503 2.044 1.958 1.00 91.62 101 ALA A C 1
ATOM 832 O O . ALA A 1 101 ? 10.406 1.573 2.648 1.00 91.62 101 ALA A O 1
ATOM 833 N N . GLY A 1 102 ? 8.944 1.378 0.944 1.00 91.00 102 GLY A N 1
ATOM 834 C CA . GLY A 1 102 ? 9.354 0.039 0.536 1.00 91.00 102 GLY A CA 1
ATOM 835 C C . GLY A 1 102 ? 10.794 -0.006 0.032 1.00 91.00 102 GLY A C 1
ATOM 836 O O . GLY A 1 102 ? 11.561 -0.849 0.492 1.00 91.00 102 GLY A O 1
ATOM 837 N N . ASP A 1 103 ? 11.173 0.934 -0.837 1.00 89.31 103 ASP A N 1
ATOM 838 C CA . ASP A 1 103 ? 12.535 1.065 -1.369 1.00 89.31 103 ASP A CA 1
ATOM 839 C C . ASP A 1 103 ? 13.564 1.271 -0.245 1.00 89.31 103 ASP A C 1
ATOM 841 O O . ASP A 1 103 ? 14.502 0.486 -0.107 1.00 89.31 103 ASP A O 1
ATOM 845 N N . ALA A 1 104 ? 13.316 2.232 0.652 1.00 89.44 104 ALA A N 1
ATOM 846 C CA . ALA A 1 104 ? 14.205 2.513 1.780 1.00 89.44 104 ALA A CA 1
ATOM 847 C C . ALA A 1 104 ? 14.365 1.312 2.732 1.00 89.44 104 ALA A C 1
ATOM 849 O O . ALA A 1 104 ? 15.464 1.018 3.200 1.00 89.44 104 ALA A O 1
ATOM 850 N N . ILE A 1 105 ? 13.279 0.589 3.029 1.00 87.81 105 ILE A N 1
ATOM 851 C CA . ILE A 1 105 ? 13.344 -0.618 3.870 1.00 87.81 105 ILE A CA 1
ATOM 852 C C . ILE A 1 105 ? 14.159 -1.715 3.177 1.00 87.81 105 ILE A C 1
ATOM 854 O O . ILE A 1 105 ? 14.946 -2.404 3.830 1.00 87.81 105 ILE A O 1
ATOM 858 N N . TYR A 1 106 ? 13.987 -1.883 1.867 1.00 83.50 106 TYR A N 1
ATOM 859 C CA . TYR A 1 106 ? 14.730 -2.873 1.098 1.00 83.50 106 TYR A CA 1
ATOM 860 C C . TYR A 1 106 ? 16.233 -2.557 1.047 1.00 83.50 106 TYR A C 1
ATOM 862 O O . TYR A 1 106 ? 17.052 -3.473 1.186 1.00 83.50 106 TYR A O 1
ATOM 870 N N . GLU A 1 107 ? 16.601 -1.284 0.879 1.00 83.00 107 GLU A N 1
ATOM 871 C CA . GLU A 1 107 ? 17.987 -0.800 0.915 1.00 83.00 107 GLU A CA 1
ATOM 872 C C . GLU A 1 107 ? 18.659 -1.150 2.250 1.00 83.00 107 GLU A C 1
ATOM 874 O O . GLU A 1 107 ? 19.649 -1.884 2.250 1.00 83.00 107 GLU A O 1
ATOM 879 N N . ILE A 1 108 ? 18.046 -0.768 3.379 1.00 85.50 108 ILE A N 1
ATOM 880 C CA . ILE A 1 108 ? 18.547 -1.069 4.735 1.00 85.50 108 ILE A CA 1
ATOM 881 C C . ILE A 1 108 ? 18.821 -2.570 4.904 1.00 85.50 108 ILE A C 1
ATOM 883 O O . ILE A 1 108 ? 19.897 -2.981 5.337 1.00 85.50 108 ILE A O 1
ATOM 887 N N . VAL A 1 109 ? 17.859 -3.417 4.529 1.00 83.56 109 VAL A N 1
ATOM 888 C CA . VAL A 1 109 ? 17.987 -4.877 4.678 1.00 83.56 109 VAL A CA 1
ATOM 889 C C . VAL A 1 109 ? 19.063 -5.458 3.752 1.00 83.56 109 VAL A C 1
ATOM 891 O O . VAL A 1 109 ? 19.682 -6.477 4.075 1.00 83.56 109 VAL A O 1
ATOM 894 N N . SER A 1 110 ? 19.281 -4.849 2.588 1.00 79.69 110 SER A N 1
ATOM 895 C CA . SER A 1 110 ? 20.277 -5.302 1.616 1.00 79.69 110 SER A CA 1
ATOM 896 C C . SER A 1 110 ? 21.700 -4.935 2.034 1.00 79.69 110 SER A C 1
ATOM 898 O O . SER A 1 110 ? 22.596 -5.769 1.896 1.00 79.69 110 SER A O 1
ATOM 900 N N . GLU A 1 111 ? 21.907 -3.741 2.587 1.00 73.06 111 GLU A N 1
ATOM 901 C CA . GLU A 1 111 ? 23.198 -3.299 3.130 1.00 73.06 111 GLU A CA 1
ATOM 902 C C . GLU A 1 111 ? 23.591 -4.109 4.374 1.00 73.06 111 GLU A C 1
ATOM 904 O O . GLU A 1 111 ? 24.696 -4.647 4.440 1.00 73.06 111 GLU A O 1
ATOM 909 N N . GLU A 1 112 ? 22.651 -4.353 5.296 1.00 71.38 112 GLU A N 1
ATOM 910 C CA . GLU A 1 112 ? 22.892 -5.207 6.470 1.00 71.38 112 GLU A CA 1
ATOM 911 C C . GLU A 1 112 ? 23.330 -6.639 6.108 1.00 71.38 112 GLU A C 1
ATOM 913 O O . GLU A 1 112 ? 24.017 -7.307 6.889 1.00 71.38 112 GLU A O 1
ATOM 918 N N . LYS A 1 113 ? 22.918 -7.154 4.941 1.00 61.75 113 LYS A N 1
ATOM 919 C CA . LYS A 1 113 ? 23.361 -8.467 4.448 1.00 61.75 113 LYS A CA 1
ATOM 920 C C . LYS A 1 113 ? 24.792 -8.443 3.921 1.00 61.75 113 LYS A C 1
ATOM 922 O O . LYS A 1 113 ? 25.468 -9.462 4.045 1.00 61.75 113 LYS A O 1
ATOM 927 N N . GLN A 1 114 ? 25.242 -7.333 3.336 1.00 57.59 114 GLN A N 1
ATOM 928 C CA . GLN A 1 114 ? 26.620 -7.195 2.859 1.00 57.59 114 GLN A CA 1
ATOM 929 C C . GLN A 1 114 ? 27.593 -7.102 4.038 1.00 57.59 114 GLN A C 1
ATOM 931 O O . GLN A 1 114 ? 28.589 -7.821 4.051 1.00 57.59 114 GLN A O 1
ATOM 936 N N . ASP A 1 115 ? 27.240 -6.343 5.077 1.00 54.47 115 ASP A N 1
ATOM 937 C CA . ASP A 1 115 ? 28.064 -6.196 6.284 1.00 54.47 115 ASP A CA 1
ATOM 938 C C . ASP A 1 115 ? 28.162 -7.480 7.121 1.00 54.47 115 ASP A C 1
ATOM 940 O O . ASP A 1 115 ? 29.161 -7.712 7.793 1.00 54.47 115 ASP A O 1
ATOM 944 N N . LYS A 1 116 ? 27.146 -8.354 7.081 1.00 53.41 116 LYS A N 1
ATOM 945 C CA . LYS A 1 116 ? 27.181 -9.666 7.759 1.00 53.41 116 LYS A CA 1
ATOM 946 C C . LYS A 1 116 ? 27.945 -10.748 6.987 1.00 53.41 116 LYS A C 1
ATOM 948 O O . LYS A 1 116 ? 28.161 -11.828 7.537 1.00 53.41 116 LYS A O 1
ATOM 953 N N . ALA A 1 117 ? 28.293 -10.499 5.725 1.00 54.59 117 ALA A N 1
ATOM 954 C CA . ALA A 1 117 ? 29.039 -11.425 4.872 1.00 54.59 117 ALA A CA 1
ATOM 955 C C . ALA A 1 117 ? 30.533 -11.063 4.730 1.00 54.59 117 ALA A C 1
ATOM 957 O O . ALA A 1 117 ? 31.271 -11.830 4.106 1.00 54.59 117 ALA A O 1
ATOM 958 N N . ALA A 1 118 ? 30.958 -9.924 5.291 1.00 51.16 118 ALA A N 1
ATOM 959 C CA . ALA A 1 118 ? 32.342 -9.448 5.370 1.00 51.16 118 ALA A CA 1
ATOM 960 C C . ALA A 1 118 ? 32.986 -9.795 6.725 1.00 51.16 118 ALA A C 1
ATOM 962 O O . ALA A 1 118 ? 34.220 -10.013 6.738 1.00 51.16 118 ALA A O 1
#

Sequence (118 aa):
MNTQEELYDIKETEDVFDLAVSIKEAIVLSKEDDGKVDLKKDFVNFFRPLTIIPRAFEGARNIPKEWSDLSEAEILRLRDRYGEIVDDERWQRAFVGLVIAGDAIYEIVSEEKQDKAA

Organism: Flavilitoribacter nigricans (strain ATCC 23147 / DSM 23189 / NBRC 102662 / NCIMB 1420 / SS-2) (NCBI:txid1122177)

pLDDT: mean 83.45, std 14.62, range [37.06, 96.25]

Radius of gyration: 16.82 Å; chains: 1; bounding box: 50×24×55 Å

Foldseek 3Di:
DDPPPPPPPCVLVVLLLQLLVLVVQLLVVCCPPPNDHDCVPSVVSCPRSVVSLVSNLVSLQCCVVCVVVDDPVNLVVCCVVVNCLSVDPVSVVSSVVSSVVSPVVVVVVVVVVVVVVD

Secondary structure (DSSP, 8-state):
--TTS----THHHHHHHHHHHHHHHHHHHHTTTTSS--HHHHGGGGHHHHHHHHHHHHHHTTHHHHHHH--HHHHHHHHHHHGGGGS-HHH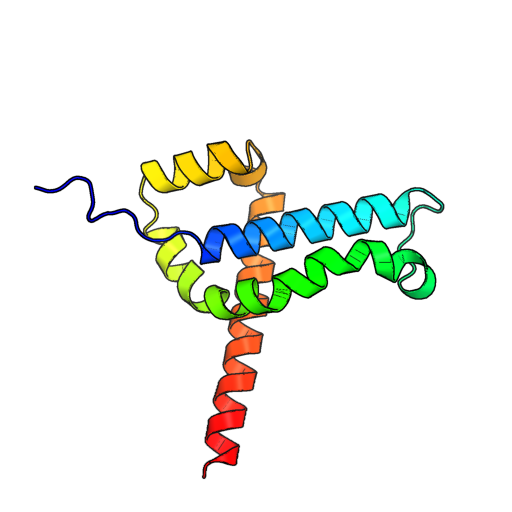HHHHHHHHHHHHHHHHHHHHHHHHT--